Protein AF-A0A7V7WKH3-F1 (afdb_monomer_lite)

Secondary structure (DSSP, 8-state):
----HHHHHHHHHHHHHHHHHHHHHHHHHHHHHH--HHHHHHHHHHHHHHHHHHHHHHHTT--GGGGT-TT--HHHH--

Sequence (79 aa):
MISNSGNAYQLYLRDLGYLIRELAVESKQAATEKQSDFSIGYMAGFHRVVSLMQQQADAFEIPLADLALDGFDPDNELV

Radius of gyration: 14.64 Å; chains: 1; boundi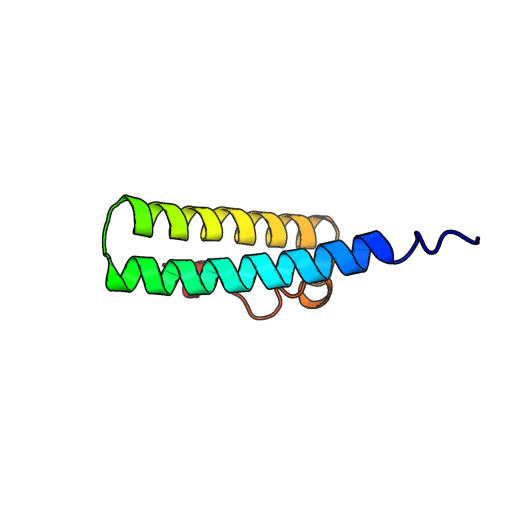ng box: 47×23×34 Å

Structure (mmCIF, N/CA/C/O backbone):
data_AF-A0A7V7WKH3-F1
#
_entry.id   AF-A0A7V7WKH3-F1
#
loop_
_atom_site.group_PDB
_atom_site.id
_atom_site.type_symbol
_atom_site.label_atom_id
_atom_site.label_alt_id
_atom_site.label_comp_id
_atom_site.label_asym_id
_atom_site.label_entity_id
_atom_site.label_seq_id
_atom_site.pdbx_PDB_ins_code
_atom_site.Cartn_x
_atom_site.Cartn_y
_atom_site.Cartn_z
_atom_site.occupancy
_atom_site.B_iso_or_equiv
_atom_site.auth_seq_id
_atom_site.auth_comp_id
_atom_site.auth_asym_id
_atom_site.auth_atom_id
_atom_site.pdbx_PDB_model_num
ATOM 1 N N . MET A 1 1 ? 34.421 12.039 -6.621 1.00 46.19 1 MET A N 1
ATOM 2 C CA . MET A 1 1 ? 33.294 11.275 -6.051 1.00 46.19 1 MET A CA 1
ATOM 3 C C . MET A 1 1 ? 32.427 10.835 -7.210 1.00 46.19 1 MET A C 1
ATOM 5 O O . MET A 1 1 ? 31.833 11.690 -7.848 1.00 46.19 1 MET A O 1
ATOM 9 N N . ILE A 1 2 ? 32.460 9.552 -7.564 1.00 46.69 2 ILE A N 1
ATOM 10 C CA . ILE A 1 2 ? 31.605 9.007 -8.623 1.00 46.69 2 ILE A CA 1
ATOM 11 C C . ILE A 1 2 ? 30.230 8.763 -7.996 1.00 46.69 2 ILE A C 1
ATOM 13 O O . ILE A 1 2 ? 30.116 8.030 -7.016 1.00 46.69 2 ILE A O 1
ATOM 17 N N . SER A 1 3 ? 29.215 9.439 -8.521 1.00 54.28 3 SER A N 1
ATOM 18 C CA . SER A 1 3 ? 27.808 9.321 -8.148 1.00 54.28 3 SER A CA 1
ATOM 19 C C . SER A 1 3 ? 27.324 7.887 -8.387 1.00 54.28 3 SER A C 1
ATOM 21 O O . SER A 1 3 ? 27.253 7.446 -9.531 1.00 54.28 3 SER A O 1
ATOM 23 N N . ASN A 1 4 ? 26.974 7.152 -7.329 1.00 56.75 4 ASN A N 1
ATOM 24 C CA . ASN A 1 4 ? 26.392 5.806 -7.428 1.00 56.75 4 ASN A CA 1
ATOM 25 C C . ASN A 1 4 ? 24.861 5.865 -7.642 1.00 56.75 4 ASN A C 1
ATOM 27 O O . ASN A 1 4 ? 24.086 5.203 -6.953 1.00 56.75 4 ASN A O 1
ATOM 31 N N . SER A 1 5 ? 24.404 6.733 -8.547 1.00 60.97 5 SER A N 1
ATOM 32 C CA . SER A 1 5 ? 22.990 7.099 -8.725 1.00 60.97 5 SER A CA 1
ATOM 33 C C . SER A 1 5 ? 22.130 6.026 -9.400 1.00 60.97 5 SER A C 1
ATOM 35 O O . SER A 1 5 ? 20.909 6.129 -9.348 1.00 60.97 5 SER A O 1
ATOM 37 N N . GLY A 1 6 ? 22.727 4.985 -9.993 1.00 64.75 6 GLY A N 1
ATOM 38 C CA . GLY A 1 6 ? 21.979 3.932 -10.692 1.00 64.75 6 GLY A CA 1
ATOM 39 C C . GLY A 1 6 ? 21.101 3.066 -9.780 1.00 64.75 6 GLY A C 1
ATOM 40 O O . GLY A 1 6 ? 20.040 2.633 -10.208 1.00 64.75 6 GLY A O 1
ATOM 41 N N . ASN A 1 7 ? 21.507 2.860 -8.520 1.00 86.44 7 ASN A N 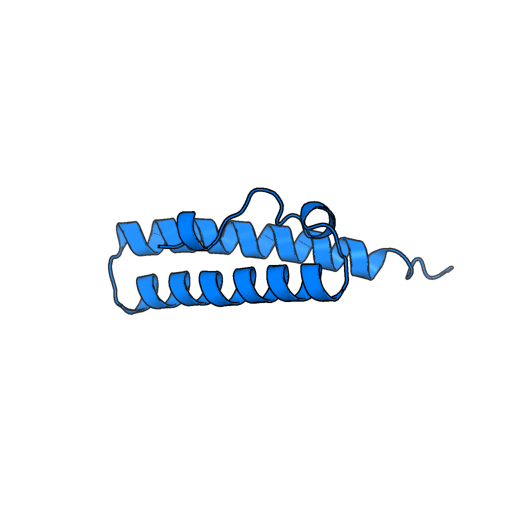1
ATOM 42 C CA . ASN A 1 7 ? 20.817 1.954 -7.587 1.00 86.44 7 ASN A CA 1
ATOM 43 C C . ASN A 1 7 ? 20.124 2.690 -6.422 1.00 86.44 7 ASN A C 1
ATOM 45 O O . ASN A 1 7 ? 19.274 2.130 -5.742 1.00 86.44 7 ASN A O 1
ATOM 49 N N . ALA A 1 8 ? 20.435 3.967 -6.178 1.00 92.81 8 ALA A N 1
ATOM 50 C CA . ALA A 1 8 ? 19.871 4.700 -5.039 1.00 92.81 8 ALA A CA 1
ATOM 51 C C . ALA A 1 8 ? 18.331 4.765 -5.074 1.00 92.81 8 ALA A C 1
ATOM 53 O O . ALA A 1 8 ? 17.689 4.547 -4.051 1.00 92.81 8 ALA A O 1
ATOM 54 N N . TYR A 1 9 ? 17.738 5.005 -6.249 1.00 93.31 9 TYR A N 1
ATOM 55 C CA . TYR A 1 9 ? 16.280 5.039 -6.402 1.00 93.31 9 TYR A CA 1
ATOM 56 C C . TYR A 1 9 ? 15.636 3.654 -6.282 1.00 93.31 9 TYR A C 1
ATOM 58 O O . TYR A 1 9 ? 14.549 3.545 -5.728 1.00 93.31 9 TYR A O 1
ATOM 66 N N . GLN A 1 10 ? 16.308 2.600 -6.751 1.00 93.44 10 GLN A N 1
ATOM 67 C CA . GLN A 1 10 ? 15.827 1.221 -6.613 1.00 93.44 10 GLN A CA 1
ATOM 68 C C . GLN A 1 10 ? 15.828 0.792 -5.142 1.00 93.44 10 GLN A C 1
ATOM 70 O O . GLN A 1 10 ? 14.818 0.305 -4.644 1.00 93.44 10 GLN A O 1
ATOM 75 N N . LEU A 1 11 ? 16.926 1.052 -4.423 1.00 95.25 11 LEU A N 1
ATOM 76 C CA . LEU A 1 11 ? 17.020 0.803 -2.983 1.00 95.25 11 LEU A CA 1
ATOM 77 C C . LEU A 1 11 ? 15.981 1.608 -2.203 1.00 95.25 11 LEU A C 1
ATOM 79 O O . LEU A 1 11 ? 15.337 1.059 -1.317 1.00 95.25 11 LEU A O 1
ATOM 83 N N . TYR A 1 12 ? 15.787 2.880 -2.560 1.00 96.38 12 TYR A N 1
ATOM 84 C CA . TYR A 1 12 ? 14.756 3.720 -1.960 1.00 96.38 12 TYR A CA 1
ATOM 85 C C . TYR A 1 12 ? 13.351 3.150 -2.173 1.00 96.38 12 TYR A C 1
ATOM 87 O O . TYR A 1 12 ? 12.591 3.060 -1.218 1.00 96.38 12 TYR A O 1
ATOM 95 N N . LEU A 1 13 ? 12.997 2.749 -3.399 1.00 95.88 13 LEU A N 1
ATOM 96 C CA . LEU A 1 13 ? 11.672 2.195 -3.693 1.00 95.88 13 LEU A CA 1
ATOM 97 C C . LEU A 1 13 ? 11.433 0.867 -2.973 1.00 95.88 13 LEU A C 1
ATOM 99 O O . LEU A 1 13 ? 10.341 0.654 -2.450 1.00 95.88 13 LEU A O 1
ATOM 103 N N . ARG A 1 14 ? 12.454 0.008 -2.907 1.00 97.12 14 ARG A N 1
ATOM 104 C CA . ARG A 1 14 ? 12.385 -1.257 -2.176 1.00 97.12 14 ARG A CA 1
ATOM 105 C C . ARG A 1 14 ? 12.172 -1.041 -0.679 1.00 97.12 14 ARG A C 1
ATOM 107 O O . ARG A 1 14 ? 11.308 -1.680 -0.089 1.00 97.12 14 ARG A O 1
ATOM 114 N N . ASP A 1 15 ? 12.952 -0.148 -0.074 1.00 97.94 15 ASP A N 1
ATOM 115 C CA . ASP A 1 15 ? 12.836 0.180 1.350 1.00 97.94 15 ASP A CA 1
ATOM 116 C C . ASP A 1 15 ? 11.494 0.857 1.657 1.00 97.94 15 ASP A C 1
ATOM 118 O O . ASP A 1 15 ? 10.799 0.479 2.595 1.00 97.94 15 ASP A O 1
ATOM 122 N N . LEU A 1 16 ? 11.061 1.790 0.805 1.00 98.00 16 LEU A N 1
ATOM 123 C CA . LEU A 1 16 ? 9.763 2.441 0.938 1.00 98.00 16 LEU A CA 1
ATOM 124 C C . LEU A 1 16 ? 8.609 1.435 0.867 1.00 98.00 16 LEU A C 1
ATOM 126 O O . LEU A 1 16 ? 7.688 1.523 1.675 1.00 98.00 16 LEU A O 1
ATOM 130 N N . GLY A 1 17 ? 8.642 0.488 -0.073 1.00 98.00 17 GLY A N 1
ATOM 131 C CA . GLY A 1 17 ? 7.616 -0.549 -0.175 1.00 98.00 17 GLY A CA 1
ATOM 132 C C . GLY A 1 17 ? 7.585 -1.469 1.047 1.00 98.00 17 GLY A C 1
ATOM 133 O O . GLY A 1 17 ? 6.501 -1.736 1.569 1.00 98.00 17 GLY A O 1
ATOM 134 N N . TYR A 1 18 ? 8.754 -1.843 1.580 1.00 98.06 18 TYR A N 1
ATOM 135 C CA . TYR A 1 18 ? 8.858 -2.563 2.853 1.00 98.06 18 TYR A CA 1
ATOM 136 C C . TYR A 1 18 ? 8.226 -1.771 4.010 1.00 98.06 18 TYR A C 1
ATOM 138 O O . TYR A 1 18 ? 7.367 -2.289 4.718 1.00 98.06 18 TYR A O 1
ATOM 146 N N . LEU A 1 19 ? 8.588 -0.495 4.176 1.00 98.44 19 LEU A N 1
ATOM 147 C CA . LEU A 1 19 ? 8.066 0.346 5.258 1.00 98.44 19 LEU A CA 1
ATOM 148 C C . LEU A 1 19 ? 6.556 0.586 5.140 1.00 98.44 19 LEU A C 1
ATOM 150 O O . LEU A 1 19 ? 5.851 0.558 6.145 1.00 98.44 19 LEU A O 1
ATOM 154 N N . ILE A 1 20 ? 6.040 0.804 3.926 1.00 98.12 20 ILE A N 1
ATOM 155 C CA . ILE A 1 20 ? 4.596 0.954 3.694 1.00 98.12 20 ILE A CA 1
ATOM 156 C C . ILE A 1 20 ? 3.856 -0.328 4.075 1.00 98.12 20 ILE A C 1
ATOM 158 O O . ILE A 1 20 ? 2.795 -0.245 4.692 1.00 98.12 20 ILE A O 1
ATOM 162 N N . ARG A 1 21 ? 4.408 -1.498 3.739 1.00 96.75 21 ARG A N 1
ATOM 163 C CA . ARG A 1 21 ? 3.840 -2.790 4.134 1.00 96.75 21 ARG A CA 1
ATOM 164 C C . ARG A 1 21 ? 3.793 -2.941 5.654 1.00 96.75 21 ARG A C 1
ATOM 166 O O . ARG A 1 21 ? 2.741 -3.294 6.178 1.00 96.75 21 ARG A O 1
ATOM 173 N N . GLU A 1 22 ? 4.884 -2.640 6.355 1.00 97.50 22 GLU A N 1
ATOM 174 C CA . GLU A 1 22 ? 4.924 -2.718 7.823 1.00 97.50 22 GLU A CA 1
ATOM 175 C C . GLU A 1 22 ? 3.879 -1.787 8.455 1.00 97.50 22 GLU A C 1
ATOM 177 O O . GLU A 1 22 ? 3.063 -2.222 9.266 1.00 97.50 22 GLU A O 1
ATOM 182 N N . LEU A 1 23 ? 3.813 -0.531 8.001 1.00 98.19 23 LEU A N 1
ATOM 183 C CA . LEU A 1 23 ? 2.813 0.433 8.472 1.00 98.19 23 LEU A CA 1
ATOM 184 C C . LEU A 1 23 ? 1.374 -0.018 8.174 1.00 98.19 23 LEU A C 1
ATOM 186 O O . LEU A 1 23 ? 0.472 0.214 8.981 1.00 98.19 23 LEU A O 1
ATOM 190 N N . ALA A 1 24 ? 1.142 -0.677 7.037 1.00 97.62 24 ALA A N 1
ATOM 191 C CA . ALA A 1 24 ? -0.161 -1.232 6.699 1.00 97.62 24 ALA A CA 1
ATOM 192 C C . ALA A 1 24 ? -0.565 -2.349 7.678 1.00 97.62 24 ALA A C 1
ATOM 194 O O . ALA A 1 24 ? -1.688 -2.333 8.190 1.00 97.62 24 ALA A O 1
ATOM 195 N N . VAL A 1 25 ? 0.352 -3.261 8.011 1.00 96.38 25 VAL A N 1
ATOM 196 C CA . VAL A 1 25 ? 0.119 -4.326 9.002 1.00 96.38 25 VAL A CA 1
ATOM 197 C C . VAL A 1 25 ? -0.145 -3.739 10.392 1.00 96.38 25 VAL A C 1
ATOM 199 O O . VAL A 1 25 ? -1.109 -4.124 11.057 1.00 96.38 25 VAL A O 1
ATOM 202 N N . GLU A 1 26 ? 0.645 -2.755 10.821 1.00 97.00 26 GLU A N 1
ATOM 203 C CA . GLU A 1 26 ? 0.416 -2.043 12.085 1.00 97.00 26 GLU A CA 1
ATOM 204 C C . 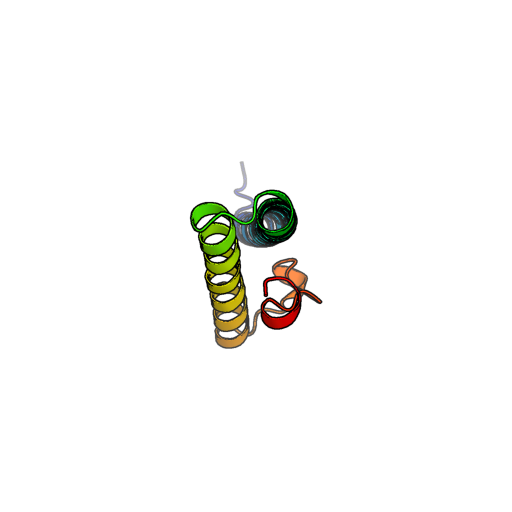GLU A 1 26 ? -0.956 -1.351 12.105 1.00 97.00 26 GLU A C 1
ATOM 206 O O . GLU A 1 26 ? -1.673 -1.382 13.111 1.00 97.00 26 GLU A O 1
ATOM 211 N N . SER A 1 27 ? -1.375 -0.767 10.976 1.00 97.44 27 SER A N 1
ATOM 212 C CA . SER A 1 27 ? -2.686 -0.123 10.862 1.00 97.44 27 SER A CA 1
ATOM 213 C C . SER A 1 27 ? -3.840 -1.116 11.038 1.00 97.44 27 SER A C 1
ATOM 215 O O . SER A 1 27 ? -4.832 -0.775 11.685 1.00 97.44 27 SER A O 1
ATOM 217 N N . LYS A 1 28 ? -3.693 -2.357 10.550 1.00 96.25 28 LYS A N 1
ATOM 218 C CA . LYS A 1 28 ? -4.675 -3.435 10.734 1.00 96.25 28 LYS A CA 1
ATOM 219 C C . LYS A 1 28 ? -4.820 -3.817 12.202 1.00 96.25 28 LYS A C 1
ATOM 221 O O . LYS A 1 28 ? -5.943 -3.970 12.695 1.00 96.25 28 LYS A O 1
ATOM 226 N N . GLN A 1 29 ? -3.701 -3.930 12.916 1.00 95.94 29 GLN A N 1
ATOM 227 C CA . GLN A 1 29 ? -3.703 -4.191 14.357 1.00 95.94 29 GLN A CA 1
ATOM 228 C C . GLN A 1 29 ? -4.419 -3.058 15.101 1.00 95.94 29 GLN A C 1
ATOM 230 O O . GLN A 1 29 ? -5.369 -3.306 15.843 1.00 95.94 29 GLN A O 1
ATOM 235 N N . ALA A 1 30 ? -4.065 -1.803 14.808 1.00 95.50 30 ALA A N 1
ATOM 236 C CA . ALA A 1 30 ? -4.697 -0.641 15.424 1.00 95.50 30 ALA A CA 1
ATOM 237 C C . ALA A 1 30 ? -6.205 -0.546 15.125 1.00 95.50 30 ALA A C 1
ATOM 239 O O . ALA A 1 30 ? -6.978 -0.185 16.015 1.00 95.50 30 ALA A O 1
ATOM 240 N N . ALA A 1 31 ? -6.636 -0.867 13.900 1.00 96.62 31 ALA A N 1
ATOM 241 C CA . ALA A 1 31 ? -8.049 -0.923 13.525 1.00 96.62 31 ALA A CA 1
ATOM 242 C C . ALA A 1 31 ? -8.801 -2.018 14.294 1.00 96.62 31 ALA A C 1
ATOM 244 O O . ALA A 1 31 ? -9.915 -1.785 14.762 1.00 96.62 31 ALA A O 1
ATOM 245 N N . THR A 1 32 ? -8.170 -3.178 14.487 1.00 95.00 32 THR A N 1
ATOM 246 C CA . THR A 1 32 ? -8.738 -4.310 15.236 1.00 95.00 32 THR A CA 1
ATOM 247 C C . THR A 1 32 ? -8.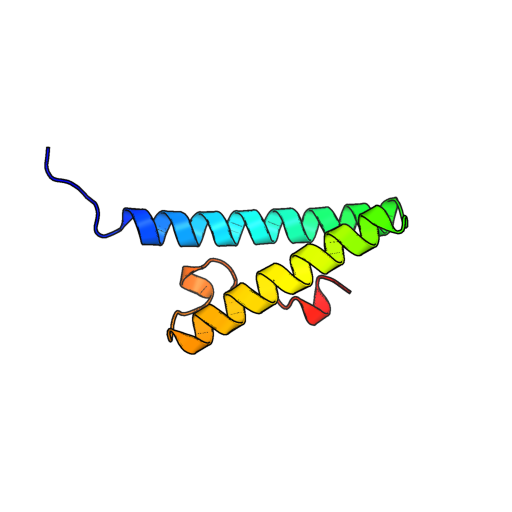896 -3.989 16.724 1.00 95.00 32 THR A C 1
ATOM 249 O O . THR A 1 32 ? -9.926 -4.317 17.316 1.00 95.00 32 THR A O 1
ATOM 252 N N . GLU A 1 33 ? -7.906 -3.323 17.323 1.00 96.31 33 GLU A N 1
ATOM 253 C CA . GLU A 1 33 ? -7.905 -2.957 18.744 1.00 96.31 33 GLU A CA 1
ATOM 254 C C . GLU A 1 33 ? -8.835 -1.783 19.063 1.00 96.31 33 GLU A C 1
ATOM 256 O O . GLU A 1 33 ? -9.561 -1.816 20.056 1.00 96.31 33 GLU A O 1
ATOM 261 N N . LYS A 1 34 ? -8.799 -0.719 18.249 1.00 96.12 34 LYS A N 1
ATOM 262 C CA . LYS A 1 34 ? -9.508 0.538 18.544 1.00 96.12 34 LYS A CA 1
ATOM 263 C C . LYS A 1 34 ? -10.922 0.570 17.986 1.00 96.12 34 LYS A C 1
ATOM 265 O O . LYS A 1 34 ? -11.770 1.229 18.580 1.00 96.12 34 LYS A O 1
ATOM 270 N N . GLN A 1 35 ? -11.149 -0.069 16.836 1.00 94.19 35 GLN A N 1
ATOM 271 C CA . GLN A 1 35 ? -12.441 -0.129 16.139 1.00 94.19 35 GLN A CA 1
ATOM 272 C C . GLN A 1 35 ? -13.113 1.239 15.946 1.00 94.19 35 GLN A C 1
ATOM 274 O O . GLN A 1 35 ? -14.335 1.355 15.928 1.00 94.19 35 GLN A O 1
ATOM 279 N N . SER A 1 36 ? -12.313 2.299 15.819 1.00 96.94 36 SER A N 1
ATOM 280 C CA . SER A 1 36 ? -12.817 3.640 15.541 1.00 96.94 36 SER A CA 1
ATOM 281 C C . SER A 1 36 ? -12.840 3.899 14.041 1.00 96.94 36 SER A C 1
ATOM 283 O O . SER A 1 36 ? -11.961 3.413 13.320 1.00 96.94 36 SER A O 1
ATOM 285 N N . ASP A 1 37 ? -13.770 4.743 13.590 1.00 97.50 37 ASP A N 1
ATOM 286 C CA . ASP A 1 37 ? -13.867 5.180 12.190 1.00 97.50 37 ASP A CA 1
ATOM 287 C C . ASP A 1 37 ? -12.525 5.689 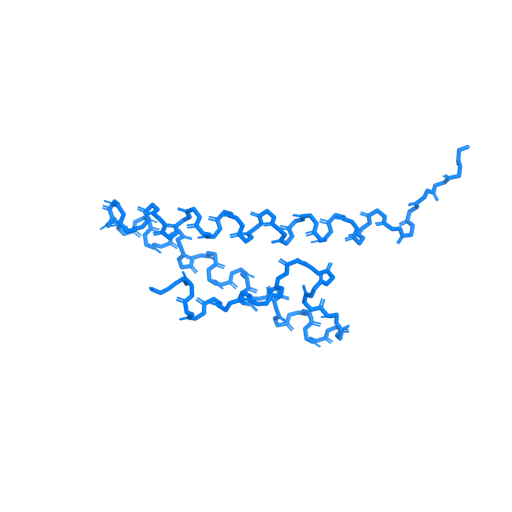11.653 1.00 97.50 37 ASP A C 1
ATOM 289 O O . ASP A 1 37 ? -12.141 5.394 10.525 1.00 97.50 37 ASP A O 1
ATOM 293 N N . PHE A 1 38 ? -11.768 6.408 12.489 1.00 97.06 38 PHE A N 1
ATOM 294 C CA . PHE A 1 38 ? -10.436 6.882 12.132 1.00 97.06 38 PHE A CA 1
ATOM 295 C C . PHE A 1 38 ? -9.455 5.727 11.899 1.00 97.06 38 PHE A C 1
ATOM 297 O O . PHE A 1 38 ? -8.760 5.718 10.890 1.00 97.06 38 PHE A O 1
ATOM 304 N N . SER A 1 39 ? -9.387 4.753 12.813 1.00 97.00 39 SER A N 1
ATOM 305 C CA . SER A 1 39 ? -8.456 3.622 12.683 1.00 97.00 39 SER A CA 1
ATOM 306 C C . SER A 1 39 ? -8.787 2.721 11.490 1.00 97.00 39 SER A C 1
ATOM 308 O O . SER A 1 39 ? -7.884 2.313 10.764 1.00 97.00 39 SER A O 1
ATOM 310 N N . ILE A 1 40 ? -10.077 2.493 11.232 1.00 97.00 40 ILE A N 1
ATOM 311 C CA . ILE A 1 40 ? -10.563 1.736 10.073 1.00 97.00 40 ILE A CA 1
ATOM 312 C C . ILE A 1 40 ? -10.265 2.505 8.780 1.00 97.00 40 ILE A C 1
ATOM 314 O O . ILE A 1 40 ? -9.727 1.938 7.831 1.00 97.00 40 ILE A O 1
ATOM 318 N N . GLY A 1 41 ? -10.547 3.811 8.750 1.00 97.44 41 GLY A N 1
ATOM 319 C CA . GLY A 1 41 ? -10.246 4.668 7.603 1.00 97.44 41 GLY A CA 1
ATOM 320 C C . GLY A 1 41 ? -8.748 4.767 7.306 1.00 97.44 41 GLY A C 1
ATOM 321 O O . GLY A 1 41 ? -8.351 4.783 6.143 1.00 97.44 41 GLY A O 1
ATOM 322 N N . TYR A 1 42 ? -7.906 4.779 8.341 1.00 97.56 42 TYR A N 1
ATOM 323 C CA . TYR A 1 42 ? -6.450 4.784 8.198 1.00 97.56 42 TYR A CA 1
ATOM 324 C C . TYR A 1 42 ? -5.934 3.489 7.551 1.00 97.56 42 TYR A C 1
ATOM 326 O O . TYR A 1 42 ? -5.168 3.553 6.590 1.00 97.56 42 TYR A O 1
ATOM 334 N N . MET A 1 43 ? -6.428 2.329 7.998 1.00 97.88 43 MET A N 1
ATOM 335 C CA . MET A 1 43 ? -6.146 1.026 7.379 1.00 97.88 43 MET A CA 1
ATOM 336 C C . MET A 1 43 ? -6.625 0.958 5.921 1.00 97.88 43 MET A C 1
ATOM 338 O O . MET A 1 43 ? -5.868 0.555 5.037 1.00 97.88 43 MET A O 1
ATOM 342 N N . ALA A 1 44 ? -7.844 1.429 5.637 1.00 97.19 44 ALA A N 1
ATOM 343 C CA . ALA A 1 44 ? -8.362 1.507 4.269 1.00 97.19 44 ALA A CA 1
ATOM 344 C C . ALA A 1 44 ? -7.516 2.436 3.370 1.00 97.19 44 ALA A C 1
ATOM 346 O O . ALA A 1 44 ? -7.375 2.205 2.168 1.00 97.19 44 ALA A O 1
ATOM 347 N N . GLY A 1 45 ? -6.901 3.473 3.946 1.00 98.00 45 GLY A N 1
ATOM 348 C CA . GLY A 1 45 ? -5.924 4.311 3.255 1.00 98.00 45 GLY A CA 1
ATOM 349 C C . GLY A 1 45 ? -4.706 3.516 2.778 1.00 98.00 45 GLY A C 1
ATOM 350 O O . GLY A 1 45 ? -4.312 3.641 1.616 1.00 98.00 45 GLY A O 1
ATOM 351 N N . PHE A 1 46 ? -4.147 2.655 3.632 1.00 98.19 46 PHE A N 1
ATOM 352 C CA . PHE A 1 46 ? -3.048 1.768 3.243 1.00 98.19 46 PHE A CA 1
ATOM 353 C C . PHE A 1 46 ? -3.458 0.753 2.184 1.00 98.19 46 PHE A C 1
ATOM 355 O O . PHE A 1 46 ? -2.696 0.554 1.239 1.00 98.19 46 PHE A O 1
ATOM 362 N N . HIS A 1 47 ? -4.669 0.189 2.276 1.00 97.75 47 HIS A N 1
ATOM 363 C CA . HIS A 1 47 ? -5.213 -0.675 1.222 1.00 97.75 47 HIS A CA 1
ATOM 364 C C . HIS A 1 47 ? -5.124 0.015 -0.139 1.00 97.75 47 HIS A C 1
ATOM 366 O O . HIS A 1 47 ? -4.543 -0.525 -1.087 1.00 97.75 47 HIS A O 1
ATOM 372 N N . ARG A 1 48 ? -5.603 1.263 -0.216 1.00 97.94 48 ARG A N 1
ATOM 373 C CA . ARG A 1 48 ? -5.585 2.029 -1.463 1.00 97.94 48 ARG A CA 1
ATOM 374 C C . ARG A 1 48 ? -4.169 2.314 -1.959 1.00 97.94 48 ARG A C 1
ATOM 376 O O . ARG A 1 48 ? -3.935 2.223 -3.167 1.00 97.94 48 ARG A O 1
ATOM 383 N N . VAL A 1 49 ? -3.255 2.683 -1.060 1.00 97.94 49 VAL A N 1
ATOM 384 C CA . VAL A 1 49 ? -1.860 3.008 -1.398 1.00 97.94 49 VAL A CA 1
ATOM 385 C C . VAL A 1 49 ? -1.122 1.777 -1.914 1.00 97.94 49 VAL A C 1
ATOM 387 O O . VAL A 1 49 ? -0.539 1.847 -2.994 1.00 97.94 49 VAL A O 1
ATOM 390 N N . VAL A 1 50 ? -1.188 0.644 -1.209 1.00 97.75 50 VAL A N 1
ATOM 391 C CA . VAL A 1 50 ? -0.496 -0.584 -1.629 1.00 97.75 50 VAL A CA 1
ATOM 392 C C . VAL A 1 50 ? -1.066 -1.100 -2.946 1.00 97.75 50 VAL A C 1
ATOM 394 O O . VAL A 1 50 ? -0.301 -1.396 -3.862 1.00 97.75 50 VAL A O 1
ATOM 397 N N . SER A 1 51 ? -2.394 -1.101 -3.099 1.00 97.75 51 SER A N 1
ATOM 398 C CA . SER A 1 51 ? -3.041 -1.481 -4.361 1.00 97.75 51 SER A CA 1
ATOM 399 C C . SER A 1 51 ? -2.573 -0.605 -5.526 1.00 97.75 51 SER A C 1
ATOM 401 O O . SER A 1 51 ? -2.292 -1.105 -6.612 1.00 97.75 51 SER A O 1
ATOM 403 N N . LEU A 1 52 ? -2.448 0.712 -5.315 1.00 98.44 52 LEU A N 1
ATOM 404 C CA . LEU A 1 52 ? -1.932 1.625 -6.336 1.00 98.44 52 LEU A CA 1
ATOM 405 C C . LEU A 1 52 ? -0.470 1.312 -6.685 1.00 98.44 52 LEU A C 1
ATOM 407 O O . LEU A 1 52 ? -0.123 1.309 -7.862 1.00 98.44 52 LEU A O 1
ATOM 411 N N . MET A 1 53 ? 0.377 1.030 -5.692 1.00 97.94 53 MET A N 1
ATOM 412 C CA . MET A 1 53 ? 1.776 0.659 -5.928 1.00 97.94 53 MET A CA 1
ATOM 413 C C . MET A 1 53 ? 1.891 -0.638 -6.733 1.00 97.94 53 MET A C 1
ATOM 415 O O . MET A 1 53 ? 2.661 -0.677 -7.687 1.00 97.94 53 MET A O 1
ATOM 419 N N . GLN A 1 54 ? 1.097 -1.662 -6.408 1.00 97.62 54 GLN A N 1
ATOM 420 C CA . GLN A 1 54 ? 1.075 -2.931 -7.142 1.00 97.62 54 GLN A CA 1
ATOM 421 C C . GLN A 1 54 ? 0.573 -2.755 -8.582 1.00 97.62 54 GLN A C 1
ATOM 423 O O . GLN A 1 54 ? 1.172 -3.291 -9.508 1.00 97.62 54 GLN A O 1
ATOM 428 N N . GLN A 1 55 ? -0.464 -1.936 -8.793 1.00 97.94 55 GLN A N 1
ATOM 429 C CA . GLN A 1 55 ? -0.964 -1.591 -10.131 1.00 97.94 55 GLN A CA 1
ATOM 430 C C . GLN A 1 55 ? 0.076 -0.836 -10.967 1.00 97.94 55 GLN A C 1
ATOM 432 O O . GLN A 1 55 ? 0.198 -1.070 -12.166 1.00 97.94 55 GLN A O 1
ATOM 437 N N . GLN A 1 56 ? 0.820 0.092 -10.358 1.00 97.88 56 GLN A N 1
ATOM 438 C CA . GLN A 1 56 ? 1.921 0.764 -11.048 1.00 97.88 56 GLN A CA 1
ATOM 439 C C . GLN A 1 56 ? 3.053 -0.217 -11.358 1.00 97.88 56 GLN A C 1
ATOM 441 O O . GLN A 1 56 ? 3.570 -0.194 -12.468 1.00 97.88 56 GLN A O 1
ATOM 446 N N . ALA A 1 57 ? 3.413 -1.092 -10.418 1.00 97.25 57 ALA A N 1
ATOM 447 C CA . ALA A 1 57 ? 4.439 -2.102 -10.640 1.00 97.25 57 ALA A CA 1
ATOM 448 C C . ALA A 1 57 ? 4.098 -2.988 -11.846 1.00 97.25 57 ALA A C 1
ATOM 450 O O . ALA A 1 57 ? 4.935 -3.142 -12.726 1.00 97.25 57 ALA A O 1
ATOM 451 N N . ASP A 1 58 ? 2.851 -3.457 -11.944 1.00 97.56 58 ASP A N 1
ATOM 452 C CA . ASP A 1 58 ? 2.353 -4.200 -13.107 1.00 97.56 58 ASP A CA 1
ATOM 453 C C . ASP A 1 58 ? 2.463 -3.378 -14.406 1.00 97.56 58 ASP A C 1
ATOM 455 O O . ASP A 1 58 ? 3.058 -3.828 -15.382 1.00 97.56 58 ASP A O 1
ATOM 459 N N . ALA A 1 59 ? 1.999 -2.122 -14.397 1.00 98.25 59 ALA A N 1
ATOM 460 C CA . ALA A 1 59 ? 2.051 -1.238 -15.567 1.00 98.25 59 ALA A CA 1
ATOM 461 C C . ALA A 1 59 ? 3.478 -0.926 -16.064 1.00 98.25 59 ALA A C 1
ATOM 463 O O . ALA A 1 59 ? 3.668 -0.646 -17.248 1.00 98.25 59 ALA A O 1
ATOM 464 N N . PHE A 1 60 ? 4.466 -0.944 -15.169 1.00 96.81 60 PHE A N 1
ATOM 465 C CA . PHE A 1 60 ? 5.882 -0.738 -15.485 1.00 96.81 60 PHE A CA 1
ATOM 466 C C 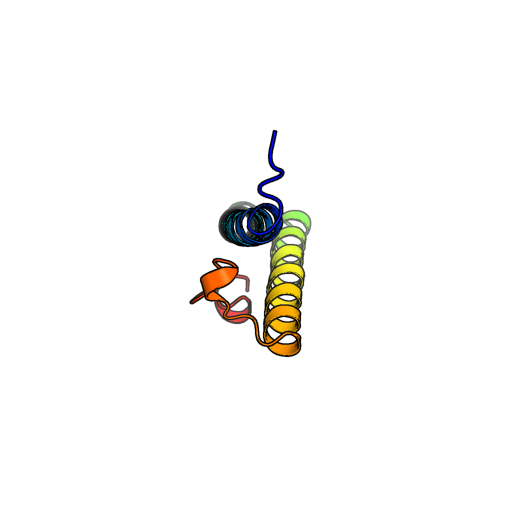. PHE A 1 60 ? 6.676 -2.052 -15.584 1.00 96.81 60 PHE A C 1
ATOM 468 O O . PHE A 1 60 ? 7.900 -1.997 -15.697 1.00 96.81 60 PHE A O 1
ATOM 475 N N . GLU A 1 61 ? 6.004 -3.208 -15.538 1.00 97.38 61 GLU A N 1
ATOM 476 C CA . GLU A 1 61 ? 6.615 -4.545 -15.560 1.00 97.38 61 GLU A CA 1
ATOM 477 C C . GLU A 1 61 ? 7.687 -4.744 -14.463 1.00 97.38 61 GLU A C 1
ATOM 479 O O . GLU A 1 61 ? 8.688 -5.437 -14.650 1.00 97.38 61 GLU A O 1
ATOM 484 N N . ILE A 1 62 ? 7.484 -4.125 -13.295 1.00 96.44 62 ILE A N 1
ATOM 485 C CA . ILE A 1 62 ? 8.354 -4.230 -12.120 1.00 96.44 62 ILE A CA 1
ATOM 486 C C . ILE A 1 62 ? 7.879 -5.409 -11.256 1.00 96.44 62 ILE A C 1
ATOM 488 O O . ILE A 1 62 ? 6.754 -5.379 -10.749 1.00 96.44 62 ILE A O 1
ATOM 492 N N . PRO A 1 63 ? 8.721 -6.429 -11.011 1.00 97.31 63 PRO A N 1
ATOM 493 C CA . PRO A 1 63 ? 8.391 -7.498 -10.075 1.00 97.31 63 PRO A CA 1
ATOM 494 C C . PRO A 1 63 ? 8.100 -6.947 -8.674 1.00 97.31 63 PRO A C 1
ATOM 496 O O . PRO A 1 63 ? 8.882 -6.170 -8.130 1.00 97.31 63 PRO A O 1
ATOM 499 N N . LEU A 1 64 ? 7.020 -7.402 -8.029 1.00 97.06 64 LEU A N 1
ATOM 500 C CA . LEU A 1 64 ? 6.673 -6.935 -6.677 1.00 97.06 64 LEU A CA 1
ATOM 501 C C . LEU A 1 64 ? 7.771 -7.205 -5.637 1.00 97.06 64 LEU A C 1
ATOM 503 O O . LEU A 1 64 ? 7.912 -6.433 -4.690 1.00 97.06 64 LEU A O 1
ATOM 507 N N . ALA A 1 65 ? 8.582 -8.249 -5.835 1.00 97.19 65 ALA A N 1
ATOM 508 C CA . ALA A 1 65 ? 9.732 -8.557 -4.985 1.00 97.19 65 ALA A CA 1
ATOM 509 C C . ALA A 1 65 ? 10.800 -7.445 -4.996 1.00 97.19 65 ALA A C 1
ATOM 511 O O . ALA A 1 65 ? 11.455 -7.204 -3.980 1.00 97.19 65 ALA A O 1
ATOM 512 N N . ASP A 1 66 ? 10.933 -6.711 -6.106 1.00 96.75 66 ASP A N 1
ATOM 513 C CA . ASP A 1 66 ? 11.861 -5.578 -6.211 1.00 96.75 66 ASP A CA 1
ATOM 514 C C . ASP A 1 66 ? 11.359 -4.358 -5.424 1.00 96.75 66 ASP A C 1
ATOM 516 O O . ASP A 1 66 ? 12.152 -3.500 -5.038 1.00 96.75 66 ASP A O 1
ATOM 520 N N . LEU A 1 67 ? 10.057 -4.314 -5.124 1.00 97.12 67 LEU A N 1
ATOM 521 C CA . LEU A 1 67 ? 9.411 -3.311 -4.274 1.00 97.12 67 LEU A CA 1
ATOM 522 C C . LEU A 1 67 ? 9.138 -3.822 -2.849 1.00 97.12 67 LEU A C 1
ATOM 524 O O . LEU A 1 67 ? 8.513 -3.109 -2.075 1.00 97.12 67 LEU A O 1
ATOM 528 N N . ALA A 1 68 ? 9.572 -5.038 -2.497 1.00 97.56 68 ALA A N 1
ATOM 529 C CA . ALA A 1 68 ? 9.257 -5.699 -1.222 1.00 97.56 68 ALA A CA 1
ATOM 530 C C . ALA A 1 68 ? 7.742 -5.827 -0.921 1.00 97.56 68 ALA A C 1
ATOM 532 O O . ALA A 1 68 ? 7.318 -5.856 0.238 1.00 97.56 68 ALA A O 1
ATOM 533 N N . LEU A 1 69 ? 6.925 -5.919 -1.976 1.00 96.81 69 LEU A N 1
ATOM 534 C CA . LEU A 1 69 ? 5.468 -6.084 -1.915 1.00 96.81 69 LEU A CA 1
ATOM 535 C C . LEU A 1 69 ? 5.011 -7.492 -2.330 1.00 96.81 69 LEU A C 1
ATOM 537 O O . LEU A 1 69 ? 3.815 -7.731 -2.498 1.00 96.81 69 LEU A O 1
ATOM 541 N N . ASP A 1 70 ? 5.940 -8.425 -2.538 1.00 95.62 70 ASP A N 1
ATOM 542 C CA . ASP A 1 70 ? 5.617 -9.807 -2.872 1.00 95.62 70 ASP A CA 1
ATOM 543 C C . ASP A 1 70 ? 4.897 -10.522 -1.721 1.00 95.62 70 ASP A C 1
ATOM 545 O O . ASP A 1 70 ? 5.184 -10.323 -0.536 1.00 95.62 70 ASP A O 1
ATOM 549 N N . GLY A 1 71 ? 3.913 -11.347 -2.089 1.00 92.25 71 GLY A N 1
ATOM 550 C CA . GLY A 1 71 ? 3.096 -12.104 -1.141 1.00 92.25 71 GLY A CA 1
ATOM 551 C C . GLY A 1 71 ? 2.172 -11.255 -0.263 1.00 92.25 71 GLY A C 1
ATOM 552 O O . GLY A 1 71 ? 1.534 -11.814 0.620 1.00 92.25 71 GLY A O 1
ATOM 553 N N . PHE A 1 72 ? 2.093 -9.940 -0.484 1.00 93.56 72 PHE A N 1
ATOM 554 C CA . PHE A 1 72 ? 1.164 -9.068 0.225 1.00 93.56 72 PHE A CA 1
ATOM 555 C C . PHE A 1 72 ? -0.082 -8.835 -0.625 1.00 93.56 72 PHE A C 1
ATOM 557 O O . PHE A 1 72 ? 0.003 -8.262 -1.711 1.00 93.56 72 PHE A O 1
ATOM 564 N N . ASP A 1 73 ? -1.235 -9.265 -0.130 1.00 93.50 73 ASP A N 1
ATOM 565 C CA . ASP A 1 73 ? -2.519 -9.071 -0.795 1.00 93.50 73 ASP A CA 1
ATOM 566 C C . ASP A 1 73 ? -3.371 -8.084 0.017 1.00 93.50 73 ASP A C 1
ATOM 568 O O . ASP A 1 73 ? -3.886 -8.461 1.074 1.00 93.50 73 ASP A O 1
ATOM 572 N N . PRO A 1 74 ? -3.530 -6.826 -0.440 1.00 91.69 74 PRO A N 1
ATOM 573 C CA . PRO A 1 74 ? -4.311 -5.820 0.273 1.00 91.69 74 PRO A CA 1
ATOM 574 C C . PRO A 1 74 ? -5.747 -6.265 0.561 1.00 91.69 74 PRO A C 1
ATOM 576 O O . PRO A 1 74 ? -6.265 -5.946 1.629 1.00 91.69 74 PRO A O 1
ATOM 579 N N . ASP A 1 75 ? -6.374 -7.020 -0.346 1.00 92.44 75 ASP A N 1
ATOM 580 C CA . ASP A 1 75 ? -7.769 -7.452 -0.211 1.00 92.44 75 ASP A CA 1
ATOM 581 C C . ASP A 1 75 ? -7.953 -8.517 0.876 1.00 92.44 75 ASP A C 1
ATOM 583 O O . ASP A 1 75 ? -9.064 -8.699 1.366 1.00 92.44 75 ASP A O 1
ATOM 587 N N . ASN A 1 76 ? -6.877 -9.200 1.272 1.00 90.12 76 ASN A N 1
ATOM 588 C CA . ASN A 1 76 ? -6.884 -10.181 2.355 1.00 90.12 76 ASN A CA 1
ATOM 589 C C . ASN A 1 76 ? -6.292 -9.620 3.658 1.00 90.12 76 ASN A C 1
ATOM 591 O O . ASN A 1 76 ? -6.776 -9.935 4.743 1.00 90.12 76 ASN A O 1
ATOM 595 N N . GLU A 1 77 ? -5.258 -8.784 3.564 1.00 91.00 77 GLU A N 1
ATOM 596 C CA . GLU A 1 77 ? -4.506 -8.288 4.722 1.00 91.00 77 GLU A CA 1
ATOM 597 C C . GLU A 1 77 ? -5.132 -7.028 5.351 1.00 91.00 77 GLU A C 1
ATOM 599 O O . GLU A 1 77 ? -4.928 -6.754 6.536 1.00 91.00 77 GLU A O 1
ATOM 604 N N . LEU A 1 78 ? -5.904 -6.242 4.585 1.00 91.94 78 LEU A N 1
ATOM 605 C CA . LEU A 1 78 ? -6.379 -4.908 4.990 1.00 91.94 78 LEU A CA 1
ATOM 606 C C . LEU A 1 78 ? -7.908 -4.746 4.929 1.00 91.94 78 LEU A C 1
ATOM 608 O O . LEU A 1 78 ? -8.400 -3.639 4.697 1.00 91.94 78 LEU A O 1
ATOM 612 N N . VAL A 1 79 ? -8.652 -5.828 5.182 1.00 81.62 79 VAL A N 1
ATOM 613 C CA . VAL A 1 79 ? -10.130 -5.863 5.270 1.00 81.62 79 VAL A CA 1
ATOM 614 C C . VAL A 1 79 ? -10.619 -6.301 6.637 1.00 81.62 79 VAL A C 1
ATOM 616 O O . VAL A 1 79 ? -10.113 -7.307 7.179 1.00 81.62 79 VAL A O 1
#

pLDDT: mean 92.96, std 11.39, range [46.19, 98.44]

Foldseek 3Di:
DDDPPPCPVLVVQQVVLVVLVVVLLVLQVQCVVVVDPVSLVVNVVSLVVLVVVVVVCVVVVHPVVSNVCPPPDSVPRRD